Protein AF-A0A3A4J6P8-F1 (afdb_monomer)

Radius of gyration: 14.42 Å; Cα contacts (8 Å, |Δi|>4): 52; chains: 1; bounding box: 37×26×33 Å

Sequence (86 aa):
MKAVLTFNGVEYPRTHNLGWLLDALKEQQLSLPPAADDLSILTPFGVLYRYDDAGLDNESDLSLDSAWALKRIKRVIVWATSQIEK

pLDDT: mean 81.31, std 14.95, range [46.59, 95.19]

Structure (mmCIF, N/CA/C/O backbone):
data_AF-A0A3A4J6P8-F1
#
_entry.id   AF-A0A3A4J6P8-F1
#
loop_
_atom_site.group_PDB
_atom_site.id
_atom_site.type_symbol
_atom_site.label_atom_id
_atom_site.label_alt_id
_atom_site.label_comp_id
_atom_site.label_asym_id
_atom_site.label_entity_id
_atom_site.label_seq_id
_atom_site.pdbx_PDB_ins_code
_atom_site.Cartn_x
_atom_site.Cartn_y
_atom_site.Cartn_z
_atom_site.occupancy
_atom_site.B_iso_or_equiv
_atom_site.auth_seq_id
_atom_site.auth_comp_id
_atom_site.auth_asym_id
_atom_site.auth_atom_id
_atom_site.pdbx_PDB_model_num
ATOM 1 N N . MET A 1 1 ? -0.454 -0.345 2.855 1.00 89.56 1 MET A N 1
ATOM 2 C CA . MET A 1 1 ? -1.332 -1.447 2.393 1.00 89.56 1 MET A CA 1
ATOM 3 C C . MET A 1 1 ? -1.360 -2.596 3.383 1.00 89.56 1 MET A C 1
ATOM 5 O O . MET A 1 1 ? -2.382 -2.739 4.025 1.00 89.56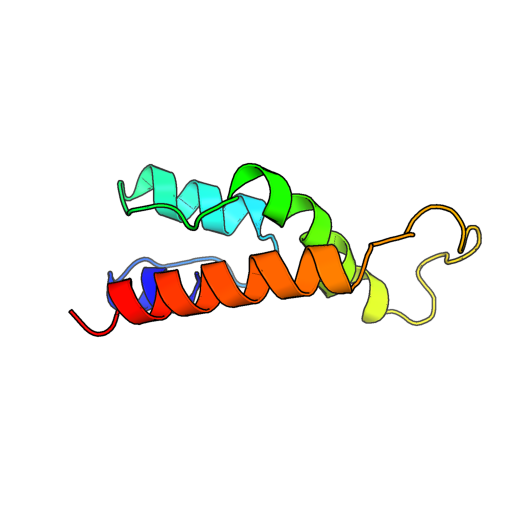 1 MET A O 1
ATOM 9 N N . LYS A 1 2 ? -0.258 -3.330 3.610 1.00 92.25 2 LYS 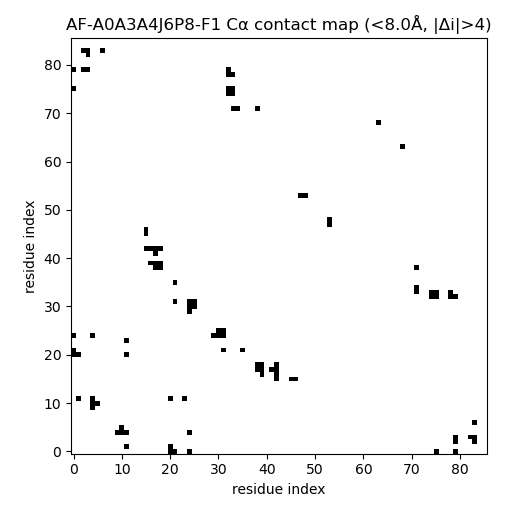A N 1
ATOM 10 C CA . LYS A 1 2 ? -0.193 -4.366 4.664 1.00 92.25 2 LYS A CA 1
ATOM 11 C C . LYS A 1 2 ? -0.707 -3.882 6.026 1.00 92.25 2 LYS A C 1
ATOM 13 O O . LYS A 1 2 ? -1.593 -4.506 6.577 1.00 92.25 2 LYS A O 1
ATOM 18 N N . ALA A 1 3 ? -0.268 -2.705 6.480 1.00 92.56 3 ALA A N 1
ATOM 19 C CA . ALA A 1 3 ? -0.785 -2.092 7.710 1.00 92.56 3 ALA A CA 1
ATOM 20 C C . ALA A 1 3 ? -2.316 -1.888 7.714 1.00 92.56 3 ALA A C 1
ATOM 22 O O . ALA A 1 3 ? -2.955 -2.133 8.726 1.00 92.56 3 ALA A O 1
ATOM 23 N N . VAL A 1 4 ? -2.907 -1.490 6.580 1.00 93.50 4 VAL A N 1
ATOM 24 C CA . VAL A 1 4 ? -4.365 -1.313 6.443 1.00 93.50 4 VAL A CA 1
ATOM 25 C C . VAL A 1 4 ? -5.078 -2.665 6.502 1.00 93.50 4 VAL A C 1
ATOM 27 O O . VAL A 1 4 ? -6.080 -2.786 7.195 1.00 93.50 4 VAL A O 1
ATOM 30 N N . LEU A 1 5 ? -4.544 -3.691 5.830 1.00 92.38 5 LEU A N 1
ATOM 31 C CA . LEU A 1 5 ? -5.070 -5.059 5.909 1.00 92.38 5 LEU A CA 1
ATOM 32 C C . LEU A 1 5 ? -4.998 -5.595 7.347 1.00 92.38 5 LEU A C 1
ATOM 34 O O . LEU A 1 5 ? -6.003 -6.060 7.869 1.00 92.38 5 LEU A O 1
ATOM 38 N N . THR A 1 6 ? -3.853 -5.438 8.022 1.00 94.19 6 THR A N 1
ATOM 39 C CA . THR A 1 6 ? -3.672 -5.838 9.427 1.00 94.19 6 THR A CA 1
ATOM 40 C C . THR A 1 6 ? -4.639 -5.117 10.359 1.00 94.19 6 THR A C 1
ATOM 42 O O . THR A 1 6 ? -5.238 -5.759 11.215 1.00 94.19 6 THR A O 1
ATOM 45 N N . PHE A 1 7 ? -4.823 -3.805 10.189 1.00 93.75 7 PHE A N 1
ATOM 46 C CA . PHE A 1 7 ? -5.768 -3.024 10.991 1.00 93.75 7 PHE A CA 1
ATOM 47 C C . PHE A 1 7 ? -7.211 -3.531 10.846 1.00 93.75 7 PHE A C 1
ATOM 49 O O . PHE A 1 7 ? -7.957 -3.539 11.817 1.00 93.75 7 PHE A O 1
ATOM 56 N N . ASN A 1 8 ? -7.581 -4.026 9.662 1.00 92.00 8 ASN A N 1
ATOM 57 C CA . ASN A 1 8 ? -8.892 -4.625 9.398 1.00 92.00 8 ASN A CA 1
ATOM 58 C C . ASN A 1 8 ? -8.944 -6.142 9.684 1.00 92.00 8 ASN A C 1
ATOM 60 O O . ASN A 1 8 ? -9.911 -6.797 9.311 1.00 92.00 8 ASN A O 1
ATOM 64 N N . GLY A 1 9 ? -7.917 -6.722 10.318 1.00 93.12 9 GLY A N 1
ATOM 65 C CA . GLY A 1 9 ? -7.882 -8.148 10.665 1.00 93.12 9 GLY A CA 1
ATOM 66 C C . GLY A 1 9 ? -7.748 -9.100 9.470 1.00 93.12 9 GLY A C 1
ATOM 67 O O . GLY A 1 9 ? -8.052 -10.282 9.595 1.00 93.12 9 GLY A O 1
ATOM 68 N N . VAL A 1 10 ? -7.303 -8.603 8.313 1.00 92.62 10 VAL A N 1
ATOM 69 C CA . VAL A 1 10 ? -7.167 -9.391 7.083 1.00 92.62 10 VAL A CA 1
ATOM 70 C C . VAL A 1 10 ? -5.779 -10.022 7.024 1.00 92.62 10 VAL A C 1
ATOM 72 O O . VAL A 1 10 ? -4.761 -9.322 6.988 1.00 92.62 10 VAL A O 1
ATOM 75 N N . GLU A 1 11 ? -5.734 -11.351 6.972 1.00 89.75 11 GLU A N 1
ATOM 76 C CA . GLU A 1 11 ? -4.493 -12.090 6.752 1.00 89.75 11 GLU A CA 1
ATOM 77 C C . GLU A 1 11 ? -4.022 -11.979 5.296 1.00 89.75 11 GLU A C 1
ATOM 79 O O . GLU A 1 11 ? -4.810 -11.953 4.352 1.00 89.75 11 GLU A O 1
ATOM 84 N N . TYR A 1 12 ? -2.705 -11.926 5.105 1.00 87.75 12 TYR A N 1
ATOM 85 C CA . TYR A 1 12 ? -2.087 -11.878 3.785 1.00 87.75 12 TYR A CA 1
ATOM 86 C C . TYR A 1 12 ? -0.817 -12.737 3.745 1.00 87.75 12 TYR A C 1
ATOM 88 O O . TYR A 1 12 ? -0.093 -12.832 4.744 1.00 87.75 12 TYR A O 1
ATOM 96 N N . PRO A 1 13 ? -0.487 -13.348 2.593 1.00 83.62 13 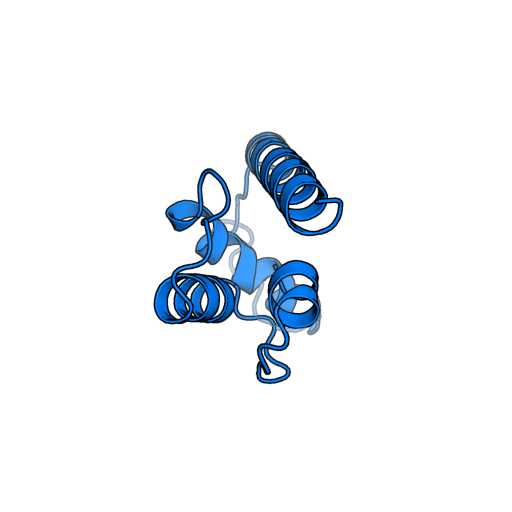PRO A N 1
ATOM 97 C CA . PRO A 1 13 ? 0.725 -14.127 2.439 1.00 83.62 13 PRO A CA 1
ATOM 98 C C . PRO A 1 13 ? 1.957 -13.221 2.538 1.00 83.62 13 PRO A C 1
ATOM 100 O O . PRO A 1 13 ? 1.919 -12.016 2.275 1.00 83.62 13 PRO A O 1
ATOM 103 N N . ARG A 1 14 ? 3.111 -13.807 2.877 1.00 79.50 14 ARG A N 1
ATOM 104 C CA . ARG A 1 14 ? 4.394 -13.087 2.979 1.00 79.50 14 ARG A CA 1
ATOM 105 C C . ARG A 1 14 ? 5.006 -12.770 1.603 1.00 79.50 14 ARG A C 1
ATOM 107 O O . ARG A 1 14 ? 6.206 -12.927 1.403 1.00 79.50 14 ARG A O 1
ATOM 114 N N . THR A 1 15 ? 4.199 -12.299 0.655 1.00 75.06 15 THR A N 1
ATOM 115 C CA . THR A 1 15 ? 4.646 -11.838 -0.665 1.00 75.06 15 THR A CA 1
ATOM 116 C C . THR A 1 15 ? 4.880 -10.323 -0.646 1.00 75.06 15 THR A C 1
ATOM 118 O O . THR A 1 15 ? 4.282 -9.580 0.141 1.00 75.06 15 THR A O 1
ATOM 121 N N . HIS A 1 16 ? 5.802 -9.843 -1.481 1.00 76.81 16 HIS A N 1
ATOM 122 C CA . HIS A 1 16 ? 5.990 -8.410 -1.765 1.00 76.81 16 HIS A CA 1
ATOM 123 C C . HIS A 1 16 ? 5.294 -8.008 -3.074 1.00 76.81 16 HIS A C 1
ATOM 125 O O . HIS A 1 16 ? 5.696 -7.056 -3.729 1.00 76.81 16 HIS A O 1
ATOM 131 N N . ASN A 1 17 ? 4.247 -8.743 -3.462 1.00 84.88 17 ASN A N 1
ATOM 132 C CA . ASN A 1 17 ? 3.477 -8.459 -4.664 1.00 84.88 17 ASN A CA 1
ATOM 133 C C . ASN A 1 17 ? 2.431 -7.377 -4.359 1.00 84.88 17 ASN A C 1
ATOM 135 O O . ASN A 1 17 ? 1.487 -7.620 -3.606 1.00 84.88 17 ASN A O 1
ATOM 139 N N . LEU A 1 18 ? 2.618 -6.179 -4.919 1.00 87.25 18 LEU A N 1
ATOM 140 C CA . LEU A 1 18 ? 1.710 -5.055 -4.686 1.00 87.25 18 LEU A CA 1
ATOM 141 C C . LEU A 1 18 ? 0.343 -5.275 -5.342 1.00 87.25 18 LEU A C 1
ATOM 143 O O . LEU A 1 18 ? -0.656 -4.884 -4.747 1.00 87.25 18 LEU A O 1
ATOM 147 N N . GLY A 1 19 ? 0.289 -5.950 -6.494 1.00 87.81 19 GLY A N 1
ATOM 148 C CA . GLY A 1 19 ? -0.964 -6.325 -7.156 1.00 87.81 19 GLY A CA 1
ATOM 149 C C . GLY A 1 19 ? -1.830 -7.214 -6.266 1.00 87.81 19 GLY A C 1
ATOM 150 O O . GLY A 1 19 ? -2.977 -6.880 -6.002 1.00 87.81 19 GLY A O 1
ATOM 151 N N . TRP A 1 20 ? -1.236 -8.254 -5.669 1.00 89.56 20 TRP A N 1
ATOM 152 C CA . TRP A 1 20 ? -1.953 -9.122 -4.726 1.00 89.56 20 TRP A CA 1
ATOM 153 C C . TRP A 1 20 ? -2.517 -8.336 -3.533 1.00 89.56 20 TRP A C 1
ATOM 155 O O . TRP A 1 20 ? -3.654 -8.542 -3.126 1.00 89.56 20 TRP A O 1
ATOM 165 N N . LEU A 1 21 ? -1.741 -7.399 -2.971 1.00 90.56 21 LEU A N 1
ATOM 166 C CA . LEU A 1 21 ? -2.212 -6.573 -1.852 1.00 90.56 21 LEU A CA 1
ATOM 167 C C . LEU A 1 21 ? -3.378 -5.662 -2.251 1.00 90.56 21 LEU A C 1
ATOM 169 O O . LEU A 1 21 ? -4.236 -5.386 -1.416 1.00 90.56 21 LEU A O 1
ATOM 173 N N . LEU A 1 22 ? -3.399 -5.175 -3.492 1.00 92.00 22 LEU A N 1
ATOM 174 C CA . LEU A 1 22 ? -4.509 -4.386 -4.021 1.00 92.00 22 LEU A CA 1
ATOM 175 C C . LEU A 1 22 ? -5.755 -5.242 -4.223 1.00 92.00 22 LEU A C 1
ATOM 177 O O . LEU A 1 22 ? -6.844 -4.798 -3.871 1.00 92.00 22 LEU A O 1
ATOM 181 N N . ASP A 1 23 ? -5.597 -6.458 -4.736 1.00 91.19 23 ASP A N 1
ATOM 182 C CA . ASP A 1 23 ? -6.705 -7.396 -4.904 1.00 91.19 23 ASP A CA 1
ATOM 183 C C . ASP A 1 23 ? -7.295 -7.792 -3.548 1.00 91.19 23 ASP A C 1
ATOM 185 O O . ASP A 1 23 ? -8.505 -7.709 -3.367 1.00 91.19 23 ASP A O 1
ATOM 189 N N . ALA A 1 24 ? -6.458 -8.052 -2.540 1.00 91.62 24 ALA A N 1
ATOM 190 C CA . ALA A 1 24 ? -6.922 -8.302 -1.176 1.00 91.62 24 ALA A CA 1
ATOM 191 C C . ALA A 1 24 ? -7.700 -7.111 -0.584 1.00 91.62 24 ALA A C 1
ATOM 193 O O . ALA A 1 24 ? -8.710 -7.302 0.089 1.00 91.62 24 ALA A O 1
ATOM 194 N N . LEU A 1 25 ? -7.276 -5.867 -0.847 1.00 92.56 25 LEU A N 1
ATOM 195 C CA . LEU A 1 25 ? -8.043 -4.683 -0.435 1.00 92.56 25 LEU A CA 1
ATOM 196 C C . LEU A 1 25 ? -9.407 -4.622 -1.148 1.00 92.56 25 LEU A C 1
ATOM 198 O O . LEU A 1 25 ? -10.407 -4.303 -0.504 1.00 92.56 25 LEU A O 1
ATOM 202 N N . LYS A 1 26 ? -9.463 -4.955 -2.447 1.00 92.50 26 LYS A N 1
ATOM 203 C CA . LYS A 1 26 ? -10.709 -5.003 -3.235 1.00 92.50 26 LYS A CA 1
ATOM 204 C C . LYS A 1 26 ? -11.666 -6.083 -2.736 1.00 92.50 26 LYS A C 1
ATOM 206 O O . LYS A 1 26 ? -12.846 -5.800 -2.555 1.00 92.50 26 LYS A O 1
ATOM 211 N N . GLU A 1 27 ? -11.169 -7.296 -2.508 1.00 92.88 27 GLU A N 1
ATOM 212 C CA . GLU A 1 27 ? -11.958 -8.438 -2.028 1.00 92.88 27 GLU A CA 1
ATOM 213 C C . GLU A 1 27 ? -12.632 -8.135 -0.687 1.00 92.88 27 GLU A C 1
ATOM 215 O O . GLU A 1 27 ? -13.798 -8.466 -0.476 1.00 92.88 27 GLU A O 1
ATOM 220 N N . GLN A 1 28 ? -11.920 -7.424 0.188 1.00 91.75 28 GLN A N 1
ATOM 221 C CA . GLN A 1 28 ? -12.411 -6.990 1.496 1.00 91.75 28 GLN A CA 1
ATOM 222 C C . GLN A 1 28 ? -13.249 -5.704 1.435 1.00 91.75 28 GLN A C 1
ATOM 224 O O . GLN A 1 28 ? -13.609 -5.156 2.474 1.00 91.75 28 GLN A O 1
ATOM 229 N N . GLN A 1 29 ? -13.549 -5.204 0.229 1.00 91.75 29 GLN A N 1
ATOM 230 C CA . GLN A 1 29 ? -14.326 -3.981 -0.016 1.00 91.75 29 GLN A CA 1
ATOM 231 C C . GLN A 1 29 ? -13.763 -2.753 0.721 1.00 91.75 29 GLN A C 1
ATOM 233 O O . GLN A 1 29 ? -14.484 -1.809 1.050 1.00 91.75 29 GLN A O 1
ATOM 238 N N . LEU A 1 30 ? -12.451 -2.751 0.966 1.00 91.00 30 LEU A N 1
ATOM 239 C CA . LEU A 1 30 ? -11.746 -1.633 1.570 1.00 91.00 30 LEU A CA 1
ATOM 240 C C . LEU A 1 30 ? -11.484 -0.560 0.513 1.00 91.00 30 LEU A C 1
ATOM 242 O O . LEU A 1 30 ? -11.404 -0.828 -0.689 1.00 91.00 30 LEU A O 1
ATOM 246 N N . SER A 1 31 ? -11.324 0.685 0.967 1.00 91.94 31 SER A N 1
ATOM 247 C CA . SER A 1 31 ? -10.913 1.754 0.058 1.00 91.94 31 SER A CA 1
ATOM 248 C C . SER A 1 31 ? -9.559 1.417 -0.573 1.00 91.94 31 SER A C 1
ATOM 250 O O . SER A 1 31 ? -8.712 0.777 0.049 1.00 91.94 31 SER A O 1
ATOM 252 N N . LEU A 1 32 ? -9.349 1.834 -1.820 1.00 92.06 32 LEU A N 1
ATOM 253 C CA . LEU A 1 32 ? -8.084 1.616 -2.515 1.00 92.06 32 LEU A CA 1
ATOM 254 C C . LEU A 1 32 ? -7.195 2.853 -2.415 1.00 92.06 32 LEU A C 1
ATOM 256 O O . LEU A 1 32 ? -7.707 3.978 -2.379 1.00 92.06 32 LEU A O 1
ATOM 260 N N . PRO A 1 33 ? -5.862 2.677 -2.413 1.00 91.88 33 PRO A N 1
ATOM 261 C CA . PRO A 1 33 ? -4.965 3.808 -2.508 1.00 91.88 33 PRO A CA 1
ATOM 262 C C . PRO A 1 33 ? -5.174 4.564 -3.828 1.00 91.88 33 PRO A C 1
ATOM 264 O O . PRO A 1 33 ? -5.457 3.956 -4.86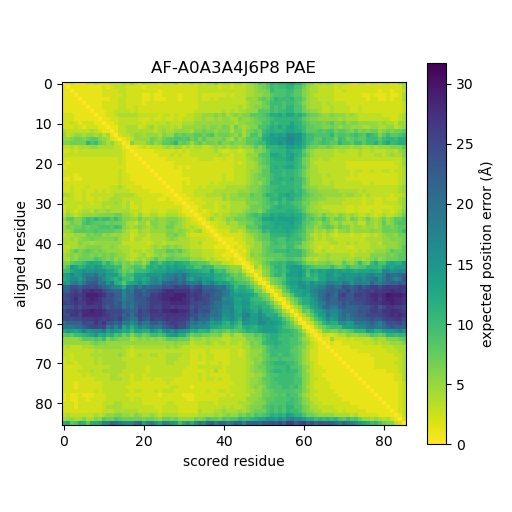6 1.00 91.88 33 PRO A O 1
ATOM 267 N N . PRO A 1 34 ? -4.958 5.888 -3.836 1.00 86.25 34 PRO A N 1
ATOM 268 C CA . PRO A 1 34 ? -4.897 6.639 -5.082 1.00 86.25 34 PRO A CA 1
ATOM 269 C C . PRO A 1 34 ? -3.782 6.084 -5.983 1.00 86.25 34 PRO A C 1
ATOM 271 O O . PRO A 1 34 ? -2.681 5.810 -5.506 1.00 86.25 34 PRO A O 1
ATOM 274 N N . ALA A 1 35 ? -4.061 5.980 -7.287 1.00 81.38 35 ALA A N 1
ATOM 275 C CA . ALA A 1 35 ? -3.170 5.391 -8.294 1.00 81.38 35 ALA A CA 1
ATOM 276 C C . ALA A 1 35 ? -2.863 3.893 -8.086 1.00 81.38 35 ALA A C 1
ATOM 278 O O . ALA A 1 35 ? -1.777 3.445 -8.441 1.00 81.38 35 ALA A O 1
ATOM 279 N N . ALA A 1 36 ? -3.808 3.126 -7.527 1.00 82.25 36 ALA A N 1
ATOM 280 C CA . ALA A 1 36 ? -3.695 1.678 -7.341 1.00 82.25 36 ALA A CA 1
ATOM 281 C C . ALA A 1 36 ? -3.196 0.935 -8.595 1.00 82.25 36 ALA A C 1
ATOM 283 O O . ALA A 1 36 ? -2.282 0.123 -8.487 1.00 82.25 36 ALA A O 1
ATOM 284 N N . ASP A 1 37 ? -3.734 1.259 -9.771 1.00 80.19 37 ASP A N 1
ATOM 285 C CA . ASP A 1 37 ? -3.416 0.557 -11.024 1.00 80.19 37 ASP A CA 1
ATOM 286 C C . ASP A 1 37 ? -1.934 0.688 -11.424 1.00 80.19 37 ASP A C 1
ATOM 288 O O . ASP A 1 37 ? -1.338 -0.249 -11.952 1.00 80.19 37 ASP A O 1
ATOM 292 N N . ASP A 1 38 ? -1.308 1.815 -11.075 1.00 83.44 38 ASP A N 1
ATOM 293 C CA . ASP A 1 38 ? 0.092 2.106 -11.385 1.00 83.44 38 ASP A CA 1
ATOM 294 C C . ASP A 1 38 ? 1.068 1.449 -10.394 1.00 83.44 38 ASP A C 1
ATOM 296 O O . ASP A 1 38 ? 2.259 1.359 -10.676 1.00 83.44 38 ASP A O 1
ATOM 300 N N . LEU A 1 39 ? 0.623 1.020 -9.206 1.00 85.00 39 LEU A N 1
ATOM 301 C CA . LEU A 1 39 ? 1.543 0.570 -8.149 1.00 85.00 39 LEU A CA 1
ATOM 302 C C . LEU A 1 39 ? 2.209 -0.767 -8.468 1.00 85.00 39 LEU A C 1
ATOM 304 O O . LEU A 1 39 ? 3.313 -1.022 -7.989 1.00 85.00 39 LEU A O 1
ATOM 308 N N . SER A 1 40 ? 1.581 -1.607 -9.290 1.00 81.88 40 SER A N 1
ATOM 309 C CA . SER A 1 40 ? 2.127 -2.912 -9.671 1.00 81.88 40 SER A CA 1
ATOM 310 C C . SER A 1 40 ? 3.489 -2.801 -10.364 1.00 81.88 40 SER A C 1
ATOM 312 O O . SER A 1 40 ? 4.328 -3.681 -10.158 1.00 81.88 40 SER A O 1
ATOM 314 N N . ILE A 1 41 ? 3.758 -1.689 -11.069 1.00 83.69 41 ILE A N 1
ATOM 315 C CA . ILE A 1 41 ? 5.050 -1.400 -11.722 1.00 83.69 41 ILE A CA 1
ATOM 316 C C . ILE A 1 41 ? 6.216 -1.302 -10.727 1.00 83.69 41 ILE A C 1
ATOM 318 O O . ILE A 1 41 ? 7.369 -1.476 -11.104 1.00 83.69 41 ILE A O 1
ATOM 322 N N . LEU A 1 42 ? 5.929 -1.046 -9.445 1.00 83.44 42 LEU A N 1
ATOM 323 C CA . LEU A 1 42 ? 6.935 -0.950 -8.386 1.00 83.44 42 LEU A CA 1
ATOM 324 C C . LEU A 1 42 ? 7.289 -2.320 -7.786 1.00 83.44 42 LEU A C 1
ATOM 326 O O . LEU A 1 42 ? 8.257 -2.426 -7.038 1.00 83.44 42 LEU A O 1
ATOM 330 N N . THR A 1 43 ? 6.531 -3.377 -8.098 1.00 81.75 43 THR A N 1
ATOM 331 C CA . THR A 1 43 ? 6.771 -4.727 -7.554 1.00 81.75 43 THR A CA 1
ATOM 332 C C . THR A 1 43 ? 8.165 -5.267 -7.906 1.00 81.75 43 THR A C 1
ATOM 334 O O . THR A 1 43 ? 8.842 -5.748 -6.993 1.00 81.75 43 THR A O 1
ATOM 337 N N . PRO A 1 44 ? 8.656 -5.156 -9.161 1.00 78.31 44 PRO A N 1
ATOM 338 C CA . PRO A 1 44 ? 10.009 -5.584 -9.512 1.00 78.31 44 PRO A CA 1
ATOM 339 C C . PRO A 1 44 ? 11.086 -4.862 -8.696 1.00 78.31 44 PRO A C 1
ATOM 341 O O . PRO A 1 44 ? 12.042 -5.498 -8.274 1.00 78.31 44 PRO A O 1
ATOM 344 N N . PHE A 1 45 ? 10.899 -3.585 -8.351 1.00 75.44 45 PHE A N 1
ATOM 345 C CA . PHE A 1 45 ? 11.859 -2.817 -7.544 1.00 75.44 45 PHE A CA 1
ATOM 346 C C . PHE A 1 45 ? 12.000 -3.347 -6.102 1.00 75.44 45 PHE A C 1
ATOM 348 O O . PHE A 1 45 ? 13.012 -3.108 -5.453 1.00 75.44 45 PHE A O 1
ATOM 355 N N . GLY A 1 46 ? 11.021 -4.099 -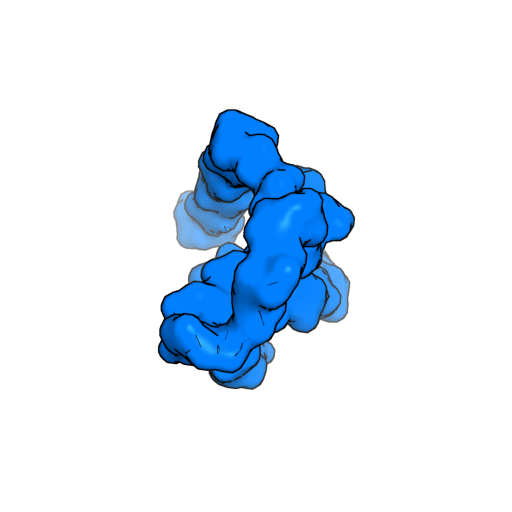5.588 1.00 70.38 46 GLY A N 1
ATOM 356 C CA . GLY A 1 46 ? 11.110 -4.761 -4.279 1.00 70.38 46 GLY A CA 1
ATOM 357 C C . GLY A 1 46 ? 11.728 -6.167 -4.309 1.00 70.38 46 GLY A C 1
ATOM 358 O O . GLY A 1 46 ? 12.045 -6.717 -3.252 1.00 70.38 46 GLY A O 1
ATOM 359 N N . VAL A 1 47 ? 11.867 -6.765 -5.498 1.00 66.50 47 VAL A N 1
ATOM 360 C CA . VAL A 1 47 ? 12.311 -8.158 -5.697 1.00 66.50 47 VAL A CA 1
ATOM 361 C C . VAL A 1 47 ? 13.667 -8.219 -6.400 1.00 66.50 47 VAL A C 1
ATOM 363 O O . VAL A 1 47 ? 14.535 -8.971 -5.967 1.00 66.50 47 VAL A O 1
ATOM 366 N N . LEU A 1 48 ? 13.855 -7.410 -7.442 1.00 61.97 48 LEU A N 1
ATOM 367 C CA . LEU A 1 48 ? 15.002 -7.445 -8.347 1.00 61.97 48 LEU A CA 1
ATOM 368 C C . LEU A 1 48 ? 16.290 -6.956 -7.673 1.00 61.97 48 LEU A C 1
ATOM 370 O O . LEU A 1 48 ? 17.312 -7.614 -7.779 1.00 61.97 48 LEU A O 1
ATOM 374 N N . TYR A 1 49 ? 16.224 -5.898 -6.859 1.00 56.41 49 TYR A N 1
ATOM 375 C CA . TYR A 1 49 ? 17.389 -5.381 -6.120 1.00 56.41 49 TYR A CA 1
ATOM 376 C C . TYR A 1 49 ? 17.860 -6.277 -4.958 1.00 56.41 49 TYR A C 1
ATOM 378 O O . TYR A 1 49 ? 18.784 -5.907 -4.242 1.00 56.41 49 TYR A O 1
ATOM 386 N N . ARG A 1 50 ? 17.214 -7.428 -4.705 1.00 57.19 50 ARG A N 1
ATOM 387 C CA . ARG A 1 50 ? 17.655 -8.371 -3.655 1.00 57.19 50 ARG A CA 1
ATOM 388 C C . ARG A 1 50 ? 18.699 -9.368 -4.144 1.00 57.19 50 ARG A C 1
ATOM 390 O O . ARG A 1 50 ? 19.348 -9.990 -3.308 1.00 57.19 50 ARG A O 1
ATOM 397 N N . TYR A 1 51 ? 18.835 -9.535 -5.454 1.00 55.50 51 TYR A N 1
ATOM 398 C CA . TYR A 1 51 ? 19.835 -10.399 -6.056 1.00 55.50 51 TYR A CA 1
ATOM 399 C C . TYR A 1 51 ? 20.695 -9.516 -6.956 1.00 55.50 51 TYR A C 1
ATOM 401 O O . TYR A 1 51 ? 20.225 -9.093 -8.006 1.00 55.50 51 TYR A O 1
ATOM 409 N N . ASP A 1 52 ? 21.945 -9.263 -6.552 1.00 54.53 52 ASP A N 1
ATOM 410 C CA . ASP A 1 52 ? 22.961 -8.538 -7.347 1.00 54.53 52 ASP A CA 1
ATOM 411 C C . ASP A 1 52 ? 23.201 -9.158 -8.745 1.00 54.53 52 ASP A C 1
ATOM 413 O O . ASP A 1 52 ? 23.907 -8.585 -9.566 1.00 54.53 52 ASP A O 1
ATOM 417 N N . ASP A 1 53 ? 22.598 -10.319 -9.020 1.00 50.47 53 ASP A N 1
ATOM 418 C CA . ASP A 1 53 ? 22.791 -11.158 -10.204 1.00 50.47 53 ASP A CA 1
ATOM 419 C C . ASP A 1 53 ? 21.536 -11.264 -11.097 1.00 50.47 53 ASP A C 1
ATOM 421 O O . ASP A 1 53 ? 21.493 -12.040 -12.052 1.00 50.47 53 ASP A O 1
ATOM 425 N N . ALA A 1 54 ? 20.462 -10.525 -10.794 1.00 50.38 54 ALA A N 1
ATOM 426 C CA . ALA A 1 54 ? 19.243 -10.559 -11.600 1.00 50.38 54 ALA A CA 1
ATOM 427 C C . ALA A 1 54 ? 19.381 -9.696 -12.867 1.00 50.38 54 ALA A C 1
ATOM 429 O O . ALA A 1 54 ? 18.693 -8.690 -13.007 1.00 50.38 54 ALA A O 1
ATOM 430 N N . GLY A 1 55 ? 20.276 -10.100 -13.776 1.00 47.47 55 GLY A N 1
ATOM 431 C CA . GLY A 1 55 ? 20.254 -9.753 -15.199 1.00 47.47 55 GLY A CA 1
ATOM 432 C C . GLY A 1 55 ? 19.931 -8.294 -15.515 1.00 47.47 55 GLY A C 1
ATOM 433 O O . GLY A 1 55 ? 19.020 -8.025 -16.297 1.00 47.47 55 GLY A O 1
ATOM 434 N N . LEU A 1 56 ? 20.692 -7.350 -14.955 1.00 50.34 56 LEU A N 1
ATOM 435 C CA . LEU A 1 56 ? 20.727 -5.966 -15.441 1.00 50.34 56 LEU A CA 1
ATOM 436 C C . LEU A 1 56 ? 21.520 -5.869 -16.762 1.00 50.34 56 LEU A C 1
ATOM 438 O O . LEU 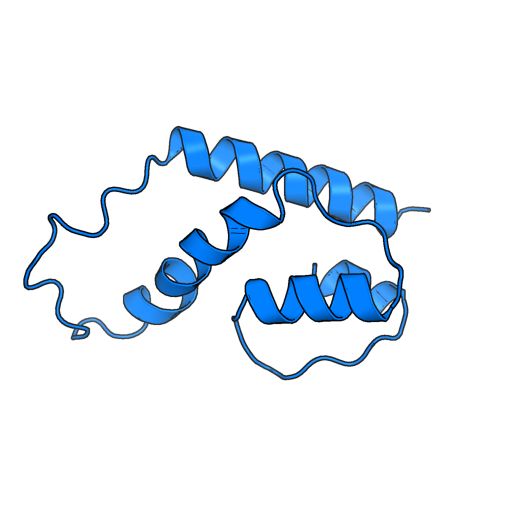A 1 56 ? 22.220 -4.892 -16.998 1.00 50.34 56 LEU A O 1
ATOM 442 N N . ASP A 1 57 ? 21.402 -6.866 -17.645 1.00 49.25 57 ASP A N 1
ATOM 443 C CA . ASP A 1 57 ? 22.013 -6.835 -18.981 1.00 49.25 57 ASP A CA 1
ATOM 444 C C . ASP A 1 57 ? 21.363 -5.759 -19.871 1.00 49.25 57 ASP A C 1
ATOM 446 O O . ASP A 1 57 ? 21.922 -5.376 -20.894 1.00 49.25 57 ASP A O 1
ATOM 450 N N . ASN A 1 58 ? 20.217 -5.214 -19.442 1.00 46.59 58 ASN A N 1
ATOM 451 C CA . ASN A 1 58 ? 19.599 -4.015 -19.992 1.00 46.59 58 ASN A CA 1
ATOM 452 C C . ASN A 1 58 ? 19.245 -3.037 -18.858 1.00 46.59 58 ASN A C 1
ATOM 454 O O . ASN A 1 58 ? 18.087 -2.936 -18.450 1.00 46.59 58 ASN A O 1
ATOM 458 N N . GLU A 1 59 ? 20.211 -2.232 -18.397 1.00 48.53 59 GLU A N 1
ATOM 459 C CA . GLU A 1 59 ? 19.946 -1.015 -17.593 1.00 48.53 59 GLU A CA 1
ATOM 460 C C . GLU A 1 59 ? 18.888 -0.088 -18.243 1.00 48.53 59 GLU A C 1
ATOM 462 O O . GLU A 1 59 ? 18.313 0.786 -17.596 1.00 48.53 59 GLU A O 1
ATOM 467 N N . SER A 1 60 ? 18.601 -0.292 -19.531 1.00 49.25 60 SER A N 1
ATOM 468 C CA . SER A 1 60 ? 17.657 0.466 -20.349 1.00 49.25 60 SER A CA 1
ATOM 469 C C . SER A 1 60 ? 16.170 0.177 -20.077 1.00 49.25 60 SER A C 1
ATOM 471 O O . SER A 1 60 ? 15.350 1.054 -20.343 1.00 49.25 60 SER A O 1
ATOM 473 N N . ASP A 1 61 ? 15.799 -0.993 -19.535 1.00 52.62 61 ASP A N 1
ATOM 474 C CA . ASP A 1 61 ? 14.383 -1.410 -19.428 1.00 52.62 61 ASP A CA 1
ATOM 475 C C . ASP A 1 61 ? 13.700 -1.028 -18.099 1.00 52.62 61 ASP A C 1
A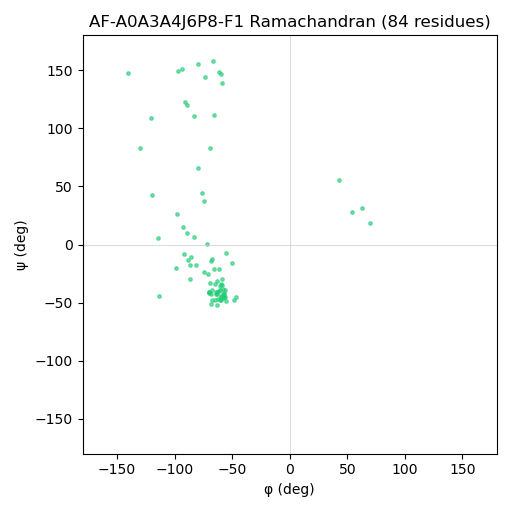TOM 477 O O . ASP A 1 61 ? 12.480 -1.133 -17.965 1.00 52.62 61 ASP A O 1
ATOM 481 N N . LEU A 1 62 ? 1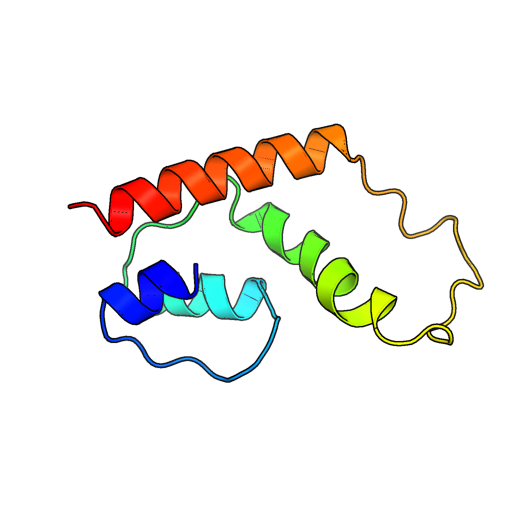4.453 -0.524 -17.113 1.00 59.16 62 LEU A N 1
ATOM 482 C CA . LEU A 1 62 ? 13.927 -0.104 -15.804 1.00 59.16 62 LEU A CA 1
ATOM 483 C C . LEU A 1 62 ? 14.178 1.381 -15.517 1.00 59.16 62 LEU A C 1
ATOM 485 O O . LEU A 1 62 ? 14.503 1.778 -14.398 1.00 59.16 62 LEU A O 1
ATOM 489 N N . SER A 1 63 ? 13.973 2.226 -16.527 1.00 66.81 63 SER A N 1
ATOM 490 C CA . SER A 1 63 ? 13.883 3.677 -16.351 1.00 66.81 63 SER A CA 1
ATOM 491 C C . SER A 1 63 ? 12.589 4.038 -15.606 1.00 66.81 63 SER A C 1
ATOM 493 O O . SER A 1 63 ? 11.558 4.351 -16.201 1.00 66.81 63 SER A O 1
ATOM 495 N N . LEU A 1 64 ? 12.615 3.956 -14.274 1.00 75.69 64 LEU A N 1
ATOM 496 C CA . LEU A 1 64 ? 11.543 4.477 -13.432 1.00 75.69 64 LEU A CA 1
ATOM 497 C C . LEU A 1 64 ? 11.856 5.923 -13.051 1.00 75.69 64 LEU A C 1
ATOM 499 O O . LEU A 1 64 ? 12.872 6.213 -12.422 1.00 75.69 64 LEU A O 1
ATOM 503 N N . ASP A 1 65 ? 10.946 6.836 -13.377 1.00 87.00 65 ASP A N 1
ATOM 504 C CA . ASP A 1 65 ? 11.032 8.212 -12.896 1.00 87.00 65 ASP A CA 1
ATOM 505 C C . ASP A 1 65 ? 10.847 8.243 -11.362 1.00 87.00 65 ASP A C 1
ATOM 507 O O . ASP A 1 65 ? 9.770 7.993 -10.809 1.00 87.00 65 ASP A O 1
ATOM 511 N N . SER A 1 66 ? 11.926 8.573 -10.651 1.00 84.44 66 SER A N 1
ATOM 512 C CA . SER A 1 66 ? 11.942 8.678 -9.190 1.00 84.44 66 SER A CA 1
ATOM 513 C C . SER A 1 66 ? 10.976 9.737 -8.651 1.00 84.44 66 SER A C 1
ATOM 515 O O . SER A 1 66 ? 10.364 9.537 -7.599 1.00 84.44 66 SER A O 1
ATOM 517 N N . ALA A 1 67 ? 10.788 10.860 -9.353 1.00 89.12 67 ALA A N 1
ATOM 518 C CA . ALA A 1 67 ? 9.848 11.902 -8.943 1.00 89.12 67 ALA A CA 1
ATOM 519 C C . ALA A 1 67 ? 8.400 11.423 -9.115 1.00 89.12 67 ALA A C 1
ATOM 521 O O . ALA A 1 67 ? 7.555 11.621 -8.229 1.00 89.12 67 ALA A O 1
ATOM 522 N N . TRP A 1 68 ? 8.132 10.729 -10.224 1.00 89.25 68 TRP A N 1
ATOM 523 C CA . TRP A 1 68 ? 6.875 10.032 -10.478 1.00 89.25 68 TRP A CA 1
ATOM 524 C C . TRP A 1 68 ? 6.564 9.042 -9.348 1.00 89.25 68 TRP A C 1
ATOM 526 O O . TRP A 1 68 ? 5.459 9.101 -8.794 1.00 89.25 68 TRP A O 1
ATOM 536 N N . ALA A 1 69 ? 7.528 8.203 -8.958 1.00 88.81 69 ALA A N 1
ATOM 537 C CA . ALA A 1 69 ? 7.353 7.164 -7.942 1.00 88.81 69 ALA A CA 1
ATOM 538 C C . ALA A 1 69 ? 7.125 7.765 -6.552 1.00 88.81 69 ALA A C 1
ATOM 540 O O . ALA A 1 69 ? 6.152 7.429 -5.869 1.00 88.81 69 ALA A O 1
ATOM 541 N N . LEU A 1 70 ? 7.955 8.737 -6.164 1.00 90.19 70 LEU A N 1
ATOM 542 C CA . LEU A 1 70 ? 7.854 9.420 -4.877 1.00 90.19 70 LEU A CA 1
ATOM 543 C C . LEU A 1 70 ? 6.480 10.072 -4.686 1.00 90.19 70 LEU A C 1
ATOM 545 O O . LEU A 1 70 ? 5.888 9.983 -3.608 1.00 90.19 70 LEU A O 1
ATOM 549 N N . LYS A 1 71 ? 5.939 10.702 -5.737 1.00 91.69 71 LYS A N 1
ATOM 550 C CA . LYS A 1 71 ? 4.610 11.324 -5.696 1.00 91.69 71 LYS A CA 1
ATOM 551 C C . LYS A 1 71 ? 3.504 10.302 -5.420 1.00 91.69 71 LYS A C 1
ATOM 553 O O . LYS A 1 71 ? 2.591 10.615 -4.655 1.00 91.69 71 LYS A O 1
ATOM 558 N N . ARG A 1 72 ? 3.571 9.096 -6.001 1.00 90.69 72 ARG A N 1
ATOM 559 C CA . ARG A 1 72 ? 2.599 8.020 -5.720 1.00 90.69 72 ARG A CA 1
ATOM 560 C C . ARG A 1 72 ? 2.753 7.509 -4.303 1.00 90.69 72 ARG A C 1
ATOM 562 O O . ARG A 1 72 ? 1.776 7.499 -3.565 1.00 90.69 72 ARG A O 1
ATOM 569 N N . ILE A 1 73 ? 3.974 7.158 -3.907 1.00 90.75 73 ILE A N 1
ATOM 570 C CA . ILE A 1 73 ? 4.254 6.577 -2.590 1.00 90.75 73 ILE A CA 1
ATOM 571 C C . ILE A 1 73 ? 3.764 7.507 -1.478 1.00 90.75 73 ILE A C 1
ATOM 573 O O . ILE A 1 73 ? 3.062 7.059 -0.577 1.00 90.75 73 ILE A O 1
ATOM 577 N N . LYS A 1 74 ? 4.026 8.818 -1.578 1.00 93.06 74 LYS A N 1
ATOM 578 C CA . LYS A 1 74 ? 3.513 9.805 -0.613 1.00 93.06 74 LYS A CA 1
ATOM 579 C C . LYS A 1 74 ? 1.988 9.774 -0.497 1.00 93.06 74 LYS A C 1
ATOM 581 O O . LYS A 1 74 ? 1.462 9.802 0.610 1.00 93.06 74 LYS A O 1
ATOM 586 N N . ARG A 1 75 ? 1.270 9.684 -1.620 1.00 92.75 75 ARG A N 1
ATOM 587 C CA . ARG A 1 75 ? -0.199 9.603 -1.622 1.00 92.75 75 ARG A CA 1
ATOM 588 C C . ARG A 1 75 ? -0.703 8.294 -1.014 1.00 92.75 75 ARG A C 1
ATOM 590 O O . ARG A 1 75 ? -1.675 8.324 -0.267 1.00 92.75 75 ARG A O 1
ATOM 597 N N . VAL A 1 76 ? -0.032 7.174 -1.289 1.00 93.25 76 VAL A N 1
ATOM 598 C CA . VAL A 1 76 ? -0.344 5.871 -0.678 1.00 93.25 76 VAL A CA 1
ATOM 599 C C . VAL A 1 76 ? -0.126 5.910 0.832 1.00 93.25 76 VAL A C 1
ATOM 601 O O . VAL A 1 76 ? -0.945 5.372 1.566 1.00 93.25 76 VAL A O 1
ATOM 604 N N . ILE A 1 77 ? 0.947 6.550 1.305 1.00 93.25 77 ILE A N 1
ATOM 605 C CA . ILE A 1 77 ? 1.217 6.707 2.741 1.00 93.25 77 ILE A CA 1
ATOM 606 C C . ILE A 1 77 ? 0.112 7.537 3.394 1.00 93.25 77 ILE A C 1
ATOM 608 O O . ILE A 1 77 ? -0.500 7.061 4.340 1.00 93.25 77 ILE A O 1
ATOM 612 N N . VAL A 1 78 ? -0.204 8.718 2.848 1.00 95.19 78 VAL A N 1
ATOM 613 C CA . VAL A 1 78 ? -1.281 9.581 3.370 1.00 95.19 78 VAL A CA 1
ATOM 614 C C . VAL A 1 78 ? -2.617 8.838 3.424 1.00 95.19 78 VAL A C 1
ATOM 616 O O . VAL A 1 78 ? -3.318 8.900 4.430 1.00 95.19 78 VAL A O 1
ATOM 619 N N . TRP A 1 79 ? -2.961 8.104 2.363 1.00 95.00 79 TRP A N 1
ATOM 620 C CA . TRP A 1 79 ? -4.159 7.269 2.346 1.00 95.00 79 TRP A CA 1
ATOM 621 C C . TRP A 1 79 ? -4.112 6.168 3.413 1.00 95.00 79 TRP A C 1
ATOM 623 O O . TRP A 1 79 ? -5.084 5.977 4.132 1.00 95.00 79 TRP A O 1
ATOM 633 N N . ALA A 1 80 ? -2.997 5.446 3.543 1.00 94.25 80 ALA A N 1
ATOM 634 C CA . ALA A 1 80 ? -2.890 4.351 4.501 1.00 94.25 80 ALA A CA 1
ATOM 635 C C . ALA A 1 80 ? -3.025 4.856 5.942 1.00 94.25 80 ALA A C 1
ATOM 637 O O . ALA A 1 80 ? -3.752 4.249 6.722 1.00 94.25 80 ALA A O 1
ATOM 638 N N . THR A 1 81 ? -2.381 5.981 6.263 1.00 94.88 81 THR A N 1
ATOM 639 C CA . THR A 1 81 ? -2.505 6.663 7.555 1.00 94.88 81 THR A CA 1
ATOM 640 C C . THR A 1 81 ? -3.959 7.039 7.841 1.00 94.88 81 THR A C 1
ATOM 642 O O . THR A 1 81 ? -4.479 6.698 8.899 1.00 94.88 81 THR A O 1
ATOM 645 N N . SER A 1 82 ? -4.677 7.613 6.868 1.00 94.06 82 SER A N 1
ATOM 646 C CA . SER A 1 82 ? -6.092 7.970 7.057 1.00 94.06 82 SER A CA 1
ATOM 647 C C . SER A 1 82 ? -7.044 6.776 7.188 1.00 94.06 82 SER A C 1
ATOM 649 O O . SER A 1 82 ? -8.196 6.964 7.574 1.00 94.06 82 SER A O 1
ATOM 651 N N . GLN A 1 83 ? -6.614 5.553 6.852 1.00 92.81 83 GLN A N 1
ATOM 652 C CA . GLN A 1 83 ? -7.409 4.345 7.096 1.00 92.81 83 GLN A CA 1
ATOM 653 C C . GLN A 1 83 ? 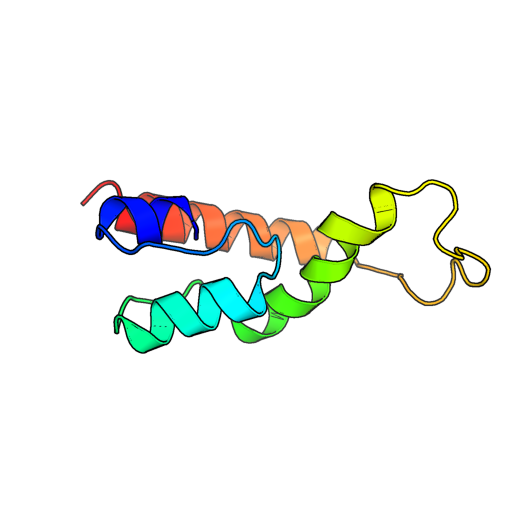-7.199 3.758 8.494 1.00 92.81 83 GLN A C 1
ATOM 655 O O . GLN A 1 83 ? -8.120 3.123 8.996 1.00 92.81 83 GLN A O 1
ATOM 660 N N . ILE A 1 84 ? -6.013 3.933 9.086 1.00 92.31 84 ILE A N 1
ATOM 661 C CA . ILE A 1 84 ? -5.639 3.315 10.372 1.00 92.31 84 ILE A CA 1
ATOM 662 C C . ILE A 1 84 ? -5.786 4.261 11.570 1.00 92.31 84 ILE A C 1
ATOM 664 O O . ILE A 1 84 ? -5.867 3.790 12.695 1.00 92.31 84 ILE A O 1
ATOM 668 N N . GLU A 1 85 ? -5.808 5.577 11.343 1.00 88.12 85 GLU A N 1
ATOM 669 C CA . GLU A 1 85 ? -6.024 6.598 12.385 1.00 88.12 85 GLU A CA 1
ATOM 670 C C . GLU A 1 85 ? -7.504 7.006 12.530 1.00 88.12 85 GLU A C 1
ATOM 672 O O . GLU A 1 85 ? -7.806 8.043 13.118 1.00 88.12 85 GLU A O 1
ATOM 677 N N . LYS A 1 86 ? -8.427 6.219 11.962 1.00 58.44 86 LYS A N 1
ATOM 678 C CA . LYS A 1 86 ? -9.870 6.366 12.204 1.00 58.44 86 LYS A CA 1
ATOM 679 C C . LYS A 1 86 ? -10.231 5.918 13.613 1.00 58.44 86 LYS A C 1
ATOM 681 O O . LYS A 1 86 ? -11.102 6.591 14.203 1.00 58.44 86 LYS A O 1
#

Foldseek 3Di:
DVLLCVLVVHDDDPALQLLRVQVSCVVVVHDGFPPSVVCRLCSCVVPVVVDPPNDVVPVPPPPDDPVVVVVRVVSRVVVSCVSNVD

Nearest PDB structures (foldseek):
  8f8z-assembly1_A  TM=3.556E-01  e=9.997E+00  Homo sapiens
  8f8z-assembly2_B  TM=3.175E-01  e=8.851E+00  Homo sapiens

Solvent-accessible surface area (backbone atoms only — not comparable to full-atom values): 5405 Å² total; per-residue (Å²): 97,70,68,45,36,52,74,71,72,46,87,76,76,98,66,78,51,45,52,61,55,51,49,54,32,53,77,69,70,45,85,75,48,70,65,55,86,65,47,44,76,52,27,55,70,75,55,48,79,76,41,100,76,66,72,71,88,52,76,77,82,70,80,69,59,63,69,63,48,51,56,45,52,54,47,33,48,56,47,36,50,65,66,67,76,109

Mean predicted aligned error: 7.1 Å

Secondary structure (DSSP, 8-state):
-HHHHHHTT----S---HHHHHHHHHHTTPPPPTTHHHHGGGHHHHHGGG-TTS-GGGTTTT---HHHHHHHHHHHHHHHHHHH--